Protein AF-A0A1V1P539-F1 (afdb_monomer_lite)

pLDDT: mean 73.85, std 18.81, range [31.62, 94.25]

Secondary structure (DSSP, 8-state):
--HHHHHHHHH-SSPPPTT--HHHHHHHHHHHHHHS--EEEE--GGGGEEEETTTEEEEEESSHHHHHHHHHHHT-S---SEEEE--SS--TTTTSSS-TT-------PPTT-SS-------------

Structure (mmCIF, N/CA/C/O backbone):
data_AF-A0A1V1P539-F1
#
_entry.id   AF-A0A1V1P539-F1
#
loop_
_atom_site.group_PDB
_atom_site.id
_atom_site.type_symbol
_atom_site.label_atom_id
_atom_site.label_alt_id
_atom_site.label_comp_id
_atom_site.label_asym_id
_atom_site.label_entity_id
_atom_site.label_seq_id
_atom_site.pdbx_PDB_ins_code
_atom_site.Cartn_x
_atom_site.Cartn_y
_atom_site.Cartn_z
_atom_site.occupancy
_atom_site.B_iso_or_equiv
_atom_site.auth_seq_id
_atom_site.auth_comp_id
_atom_site.auth_asym_id
_atom_site.auth_atom_id
_atom_site.pdbx_PDB_model_num
ATOM 1 N N . MET A 1 1 ? 4.309 16.151 2.382 1.00 69.50 1 MET A N 1
ATOM 2 C CA . MET A 1 1 ? 3.141 15.436 2.942 1.00 69.50 1 MET A CA 1
ATOM 3 C C . MET A 1 1 ? 3.070 14.065 2.285 1.00 69.50 1 MET A C 1
ATOM 5 O O . MET A 1 1 ? 3.218 14.006 1.070 1.00 69.50 1 MET A O 1
ATOM 9 N N . SER A 1 2 ? 2.943 12.984 3.059 1.00 83.81 2 SER A N 1
ATOM 10 C CA . SER A 1 2 ? 2.964 11.610 2.528 1.00 83.81 2 SER A CA 1
ATOM 11 C C . SER A 1 2 ? 1.614 11.200 1.923 1.00 83.81 2 SER A C 1
ATOM 13 O O . SER A 1 2 ? 0.570 11.760 2.265 1.00 83.81 2 SER A O 1
ATOM 15 N N . THR A 1 3 ? 1.614 10.189 1.046 1.00 86.50 3 THR A N 1
ATOM 16 C CA . THR A 1 3 ? 0.382 9.634 0.452 1.00 86.50 3 THR A CA 1
ATOM 17 C C . THR A 1 3 ? -0.576 9.097 1.518 1.00 86.50 3 THR A C 1
ATOM 19 O O . THR A 1 3 ? -1.777 9.349 1.441 1.00 86.50 3 THR A O 1
ATOM 22 N N . ALA A 1 4 ? -0.049 8.416 2.543 1.00 87.44 4 ALA A N 1
ATOM 23 C CA . ALA A 1 4 ? -0.840 7.882 3.651 1.00 87.44 4 ALA A CA 1
ATOM 24 C C . ALA A 1 4 ? -1.547 8.988 4.448 1.00 87.44 4 ALA A C 1
ATOM 26 O O . ALA A 1 4 ? -2.722 8.837 4.774 1.00 87.44 4 ALA A O 1
ATOM 27 N N . HIS A 1 5 ? -0.864 10.110 4.710 1.00 88.81 5 HIS A N 1
ATOM 28 C CA . HIS A 1 5 ? -1.469 11.266 5.373 1.00 88.81 5 HIS A CA 1
ATOM 29 C C . HIS A 1 5 ? -2.655 11.802 4.571 1.00 88.81 5 HIS A C 1
ATOM 31 O O . HIS A 1 5 ? -3.750 11.925 5.108 1.00 88.81 5 HIS A O 1
ATOM 37 N N . ARG A 1 6 ? -2.457 12.029 3.263 1.00 88.12 6 ARG A N 1
ATOM 38 C CA . ARG A 1 6 ? -3.508 12.526 2.365 1.00 88.12 6 ARG A CA 1
ATOM 39 C C . ARG A 1 6 ? -4.734 11.615 2.356 1.00 88.12 6 ARG A C 1
ATOM 41 O O . ARG A 1 6 ? -5.847 12.088 2.544 1.00 88.12 6 ARG A O 1
ATOM 48 N N . TRP A 1 7 ? -4.533 10.309 2.183 1.00 90.00 7 TRP A N 1
ATOM 49 C CA . TRP A 1 7 ? -5.631 9.339 2.213 1.00 90.00 7 TRP A CA 1
ATOM 50 C C . TRP A 1 7 ? -6.357 9.325 3.558 1.00 90.00 7 TRP A C 1
ATOM 52 O O . TRP A 1 7 ? -7.585 9.277 3.612 1.00 90.00 7 TRP A O 1
ATOM 62 N N . LEU A 1 8 ? -5.613 9.358 4.664 1.00 89.69 8 LEU A N 1
ATOM 63 C CA . LEU A 1 8 ? -6.214 9.344 5.990 1.00 89.69 8 LEU A CA 1
ATOM 64 C C . LEU A 1 8 ? -7.007 10.621 6.273 1.00 89.69 8 LEU A C 1
ATOM 66 O O . LEU A 1 8 ? -8.091 10.4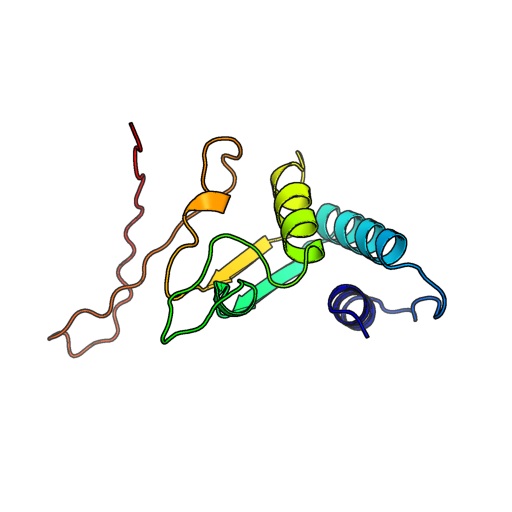96 6.838 1.00 89.69 8 LEU A O 1
ATOM 70 N N . GLU A 1 9 ? -6.525 11.792 5.854 1.00 88.62 9 GLU A N 1
ATOM 71 C CA . GLU A 1 9 ? -7.275 13.052 5.924 1.00 88.62 9 GLU A CA 1
ATOM 72 C C . GLU A 1 9 ? -8.551 13.004 5.084 1.00 88.62 9 GLU A C 1
ATOM 74 O O . GLU A 1 9 ? -9.623 13.289 5.605 1.00 88.62 9 GLU A O 1
ATOM 79 N N . GLU A 1 10 ? -8.473 12.559 3.826 1.00 87.75 10 GLU A N 1
ATOM 80 C CA . GLU A 1 10 ? -9.643 12.443 2.941 1.00 87.75 10 GLU A CA 1
ATOM 81 C C . GLU A 1 10 ? -10.724 11.508 3.507 1.00 87.75 10 GLU A C 1
ATOM 83 O O . GLU A 1 10 ? -11.917 11.703 3.274 1.00 87.75 10 GLU A O 1
ATOM 88 N N . TRP A 1 11 ? -10.328 10.465 4.243 1.00 87.56 11 TRP A N 1
ATOM 89 C CA . TRP A 1 11 ? -11.254 9.458 4.768 1.00 87.56 11 TRP A CA 1
ATOM 90 C C . TRP A 1 11 ? -11.642 9.666 6.234 1.00 87.56 11 TRP A C 1
ATOM 92 O O . TRP A 1 11 ? -12.411 8.857 6.772 1.00 87.56 11 TRP A O 1
ATOM 102 N N . ASN A 1 12 ? -11.016 10.596 6.954 1.00 81.56 12 ASN A N 1
ATOM 103 C CA . ASN A 1 12 ? -11.345 10.887 8.347 1.00 81.56 12 ASN A CA 1
ATOM 104 C C . ASN A 1 12 ? -12.291 12.082 8.418 1.00 81.56 12 ASN A C 1
ATOM 106 O O . ASN A 1 12 ? -12.148 13.058 7.699 1.00 81.56 12 ASN A O 1
ATOM 110 N N . SER A 1 13 ? -13.256 11.999 9.329 1.00 62.00 13 SER A N 1
ATOM 111 C CA . SER A 1 13 ? -14.103 13.141 9.679 1.00 62.00 13 SER A CA 1
ATOM 112 C C . SER A 1 13 ? -13.423 14.075 10.6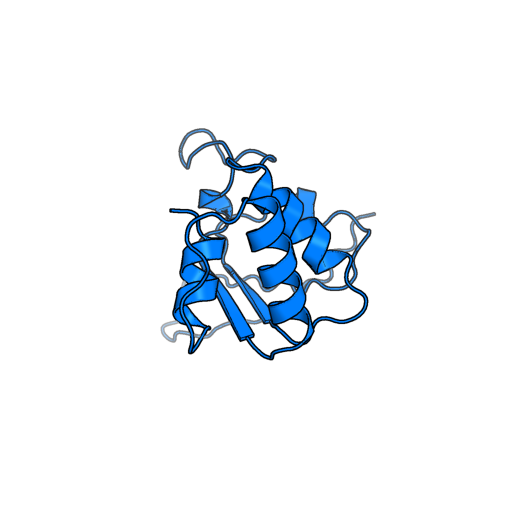89 1.00 62.00 13 SER A C 1
ATOM 114 O O . SER A 1 13 ? -13.914 15.173 10.917 1.00 62.00 13 SER A O 1
ATOM 116 N N . GLU A 1 14 ? -12.304 13.644 11.281 1.00 72.94 14 GLU A N 1
ATOM 117 C CA . GLU A 1 14 ? -11.526 14.387 12.275 1.00 72.94 14 GLU A CA 1
ATOM 118 C C . GLU A 1 14 ? -10.071 14.568 11.810 1.00 72.94 14 GLU A C 1
ATOM 120 O O . GLU A 1 14 ? -9.517 13.658 11.180 1.00 72.94 14 GLU A O 1
ATOM 125 N N . PRO A 1 15 ? -9.441 15.717 12.112 1.00 72.00 15 PRO A N 1
ATOM 126 C CA . PRO A 1 15 ? -8.067 15.992 11.718 1.00 72.00 15 PRO A CA 1
ATOM 127 C C . PRO A 1 15 ? -7.084 15.051 12.419 1.00 72.00 15 PRO A C 1
ATOM 129 O O . PRO A 1 15 ? -7.201 14.750 13.607 1.00 72.00 15 PRO A O 1
ATOM 132 N N . LEU A 1 16 ? -6.092 14.596 11.659 1.00 82.25 16 LEU A N 1
ATOM 133 C CA . LEU A 1 16 ? -4.977 13.816 12.178 1.00 82.25 16 LEU A CA 1
ATOM 134 C C . LEU A 1 16 ? -4.046 14.710 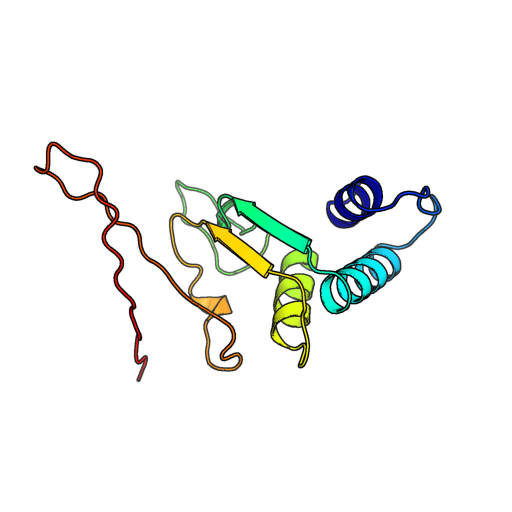13.019 1.00 82.25 16 LEU A C 1
ATOM 136 O O . LEU A 1 16 ? -3.829 15.865 12.647 1.00 8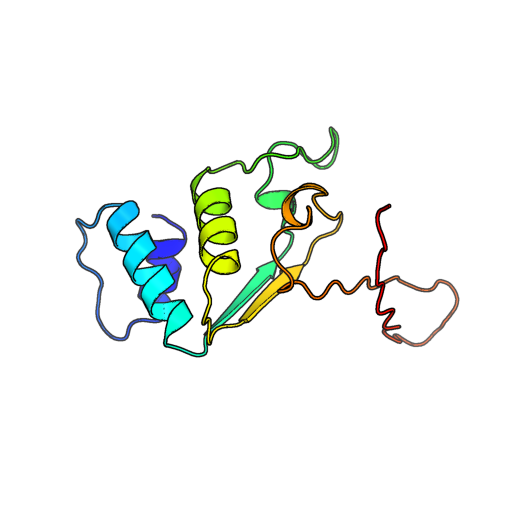2.25 16 LEU A O 1
ATOM 140 N N . PRO A 1 17 ? -3.450 14.200 14.113 1.00 78.62 17 PRO A N 1
ATOM 141 C CA . PRO A 1 17 ? -2.377 14.906 14.809 1.00 78.62 17 PRO A CA 1
ATOM 142 C C . PRO A 1 17 ? -1.207 15.221 13.864 1.00 78.62 17 PRO A C 1
ATOM 144 O O . PRO A 1 17 ? -0.775 14.358 13.098 1.00 78.62 17 PRO A O 1
ATOM 147 N N . GLY A 1 18 ? -0.703 16.457 13.910 1.00 74.75 18 GLY A N 1
ATOM 148 C CA . GLY A 1 18 ? 0.289 16.962 12.952 1.00 74.75 18 GLY A CA 1
ATOM 149 C C . GLY A 1 18 ? 1.720 16.434 13.130 1.00 74.75 18 GLY A C 1
ATOM 150 O O . GLY A 1 18 ? 2.558 16.669 12.265 1.00 74.75 18 GLY A O 1
ATOM 151 N N . ASP A 1 19 ? 2.014 15.734 14.225 1.00 84.00 19 ASP A N 1
ATOM 152 C CA . ASP A 1 19 ? 3.348 15.268 14.626 1.00 84.00 19 ASP A CA 1
ATOM 153 C C . ASP A 1 19 ? 3.541 13.744 14.509 1.00 84.00 19 ASP A C 1
ATOM 155 O O . ASP A 1 19 ? 4.500 13.190 15.045 1.00 84.00 19 ASP A O 1
ATOM 159 N N . MET A 1 20 ? 2.657 13.046 13.790 1.00 86.19 20 MET A N 1
ATOM 160 C CA . MET A 1 20 ? 2.767 11.594 13.635 1.00 86.19 20 MET A CA 1
ATOM 161 C C . MET A 1 20 ? 3.940 11.164 12.749 1.00 86.19 20 MET A C 1
ATOM 163 O O . MET A 1 20 ? 4.175 11.716 11.671 1.00 86.19 20 MET A O 1
ATOM 167 N N . SER A 1 21 ? 4.618 10.092 13.166 1.00 90.56 21 SER A N 1
ATOM 168 C CA . SER A 1 21 ? 5.644 9.431 12.360 1.00 90.56 21 SER A CA 1
ATOM 169 C C . SER A 1 21 ? 5.038 8.683 11.165 1.00 90.56 21 SER A C 1
ATOM 171 O O . SER A 1 21 ? 3.849 8.340 11.141 1.00 90.56 21 SER A O 1
ATOM 173 N N . THR A 1 22 ? 5.868 8.380 10.166 1.00 90.50 22 THR A N 1
ATOM 174 C CA . THR A 1 22 ? 5.449 7.606 8.988 1.00 90.50 22 THR A CA 1
ATOM 175 C C . THR A 1 22 ? 4.933 6.217 9.373 1.00 90.50 22 THR A C 1
ATOM 177 O O . THR A 1 22 ? 3.919 5.770 8.842 1.00 90.50 22 THR A O 1
ATOM 180 N N . GLU A 1 23 ? 5.566 5.565 10.348 1.00 92.12 23 GLU A N 1
ATOM 181 C CA . GLU A 1 23 ? 5.166 4.269 10.908 1.00 92.12 23 GLU A CA 1
ATOM 182 C C . GLU A 1 23 ? 3.781 4.347 11.563 1.00 92.12 23 GLU A C 1
ATOM 184 O O . GLU A 1 23 ? 2.940 3.473 11.354 1.00 92.12 23 GLU A O 1
ATOM 189 N N . GLN A 1 24 ? 3.520 5.407 12.336 1.00 92.12 24 GLN A N 1
ATOM 190 C CA . GLN A 1 24 ? 2.222 5.606 12.985 1.00 92.12 24 GLN A CA 1
ATOM 191 C C . GLN A 1 24 ? 1.115 5.797 11.943 1.00 92.12 24 GLN A C 1
ATOM 193 O O . GLN A 1 24 ? 0.072 5.141 12.017 1.00 92.12 24 GLN A O 1
ATOM 198 N N . LEU A 1 25 ? 1.359 6.637 10.932 1.00 92.62 25 LEU A N 1
ATOM 199 C CA . LEU A 1 25 ? 0.444 6.823 9.804 1.00 92.62 25 LEU A CA 1
ATOM 200 C C . LEU A 1 25 ? 0.195 5.508 9.055 1.00 92.62 25 LEU A C 1
ATOM 202 O O . LEU A 1 25 ? -0.944 5.207 8.692 1.00 92.62 25 LEU A O 1
ATOM 206 N N . PHE A 1 26 ? 1.243 4.711 8.851 1.00 93.56 26 PHE A N 1
ATOM 207 C CA . PHE A 1 26 ? 1.162 3.416 8.188 1.00 93.56 26 PHE A CA 1
ATOM 208 C C . PHE A 1 26 ? 0.270 2.429 8.952 1.00 93.56 26 PHE A C 1
ATOM 210 O O . PHE A 1 26 ? -0.654 1.857 8.372 1.00 93.56 26 PHE A O 1
ATOM 217 N N . GLU A 1 27 ? 0.464 2.273 10.262 1.00 93.31 27 GLU A N 1
ATOM 218 C CA . GLU A 1 27 ? -0.355 1.358 11.067 1.00 93.31 27 GLU A CA 1
ATOM 219 C C . GLU A 1 27 ? -1.824 1.799 11.143 1.00 93.31 27 GLU A C 1
ATOM 221 O O . GLU A 1 27 ? -2.737 0.969 11.046 1.00 93.31 27 GLU A O 1
ATOM 226 N N . ILE A 1 28 ? -2.083 3.109 11.232 1.00 92.88 28 ILE A N 1
ATOM 227 C CA . ILE A 1 28 ? -3.447 3.655 11.181 1.00 92.88 28 ILE A CA 1
ATOM 228 C C . ILE A 1 28 ? -4.092 3.349 9.824 1.00 92.88 28 ILE A C 1
ATOM 230 O O . ILE A 1 28 ? -5.237 2.882 9.781 1.00 92.88 28 ILE A O 1
ATOM 234 N N . LEU A 1 29 ? -3.362 3.561 8.724 1.00 93.44 29 LEU A N 1
ATOM 235 C CA . LEU A 1 29 ? -3.821 3.259 7.370 1.00 93.44 29 LEU A CA 1
ATOM 236 C C . LEU A 1 29 ? -4.202 1.781 7.229 1.00 93.44 29 LEU A C 1
ATOM 238 O O . LEU A 1 29 ? -5.331 1.470 6.840 1.00 93.44 29 LEU A O 1
ATOM 242 N N . ILE A 1 30 ? -3.304 0.869 7.604 1.00 94.25 30 ILE A N 1
ATOM 243 C CA . ILE A 1 30 ? -3.531 -0.577 7.509 1.00 94.25 30 ILE A CA 1
ATOM 244 C C . ILE A 1 30 ? -4.723 -1.010 8.372 1.00 94.25 30 ILE A C 1
ATOM 246 O O . ILE A 1 30 ? -5.609 -1.729 7.899 1.00 94.25 30 ILE A O 1
ATOM 250 N N . SER A 1 31 ? -4.805 -0.527 9.616 1.00 93.31 31 SER A N 1
ATOM 251 C CA . SER A 1 31 ? -5.924 -0.808 10.525 1.00 93.31 31 SER A CA 1
ATOM 252 C C . SER A 1 31 ? -7.266 -0.354 9.940 1.00 93.31 31 SER A C 1
ATOM 254 O O . SER A 1 31 ? -8.274 -1.068 10.032 1.00 93.31 31 SER A O 1
ATOM 256 N N . LYS A 1 32 ? -7.286 0.809 9.282 1.00 92.44 32 LYS A N 1
ATOM 257 C CA . LYS A 1 32 ? -8.488 1.362 8.659 1.00 92.44 32 LYS A CA 1
ATOM 258 C C . LYS A 1 32 ? -8.922 0.553 7.441 1.00 92.44 32 LYS A C 1
ATOM 260 O O . LYS A 1 32 ? -10.098 0.203 7.356 1.00 92.44 32 LYS A O 1
ATOM 265 N N . LEU A 1 33 ? -7.993 0.190 6.557 1.00 91.50 33 LEU A N 1
ATOM 266 C CA . LEU A 1 33 ? -8.282 -0.624 5.370 1.00 91.50 33 LEU A CA 1
ATOM 267 C C . LEU A 1 33 ? -8.734 -2.047 5.720 1.00 91.50 33 LEU A C 1
ATOM 269 O O . LEU A 1 33 ? -9.600 -2.618 5.052 1.00 91.50 33 LEU A O 1
ATOM 273 N N . LYS A 1 34 ? -8.210 -2.599 6.820 1.00 92.88 34 LYS A N 1
ATOM 274 C CA . LYS A 1 34 ? -8.647 -3.889 7.357 1.00 92.88 34 LYS A CA 1
ATOM 275 C C . LYS A 1 34 ? -10.114 -3.872 7.797 1.00 92.88 34 LYS A C 1
ATOM 277 O O . LYS A 1 34 ? -10.826 -4.842 7.550 1.00 92.88 34 LYS A O 1
ATOM 282 N N . LYS A 1 35 ? -10.567 -2.793 8.448 1.00 92.56 35 LYS A N 1
ATOM 283 C CA . LYS A 1 35 ? -11.888 -2.719 9.105 1.00 92.56 35 LYS A CA 1
ATOM 284 C C . LYS A 1 35 ? -12.979 -2.063 8.257 1.00 92.56 35 LYS A C 1
ATOM 286 O O . LYS A 1 35 ? -14.148 -2.408 8.408 1.00 92.56 35 LYS A O 1
ATOM 291 N N . LYS A 1 36 ? -12.626 -1.102 7.401 1.00 91.38 36 LYS A N 1
ATOM 292 C CA . LYS A 1 36 ? -13.574 -0.340 6.576 1.00 91.38 36 LYS A CA 1
ATOM 293 C C . LYS A 1 36 ? -13.552 -0.839 5.132 1.00 91.38 36 LYS A C 1
ATOM 295 O O . LYS A 1 36 ? -12.531 -1.314 4.650 1.00 91.38 36 LYS A O 1
ATOM 300 N N . ARG A 1 37 ? -14.686 -0.719 4.436 1.00 92.62 37 ARG A N 1
ATOM 301 C CA . ARG A 1 37 ? -14.805 -1.032 3.002 1.00 92.62 37 ARG A CA 1
ATOM 302 C C . ARG A 1 37 ? -14.426 0.193 2.179 1.00 92.62 37 ARG A C 1
ATOM 304 O O . ARG A 1 37 ? -15.293 0.983 1.818 1.00 92.62 37 ARG A O 1
ATOM 311 N N . ILE A 1 38 ? -13.133 0.361 1.932 1.00 91.81 38 ILE A N 1
ATOM 312 C CA . ILE A 1 38 ? -12.591 1.455 1.123 1.00 91.81 38 ILE A CA 1
ATOM 313 C C . ILE A 1 38 ? -12.150 0.879 -0.225 1.00 91.81 38 ILE A C 1
ATOM 315 O O . ILE A 1 38 ? -11.595 -0.219 -0.285 1.00 91.81 38 ILE A O 1
ATOM 319 N N . LEU A 1 39 ? -12.434 1.597 -1.310 1.00 90.94 39 LEU A N 1
ATOM 320 C CA . LEU A 1 39 ? -11.921 1.274 -2.637 1.00 90.94 39 LEU A CA 1
ATOM 321 C C . LEU A 1 39 ? -10.738 2.193 -2.937 1.00 90.94 39 LEU A C 1
ATOM 323 O O . LEU A 1 39 ? -10.910 3.407 -2.999 1.00 90.94 39 LEU A O 1
ATOM 327 N N . ILE A 1 40 ? -9.561 1.609 -3.133 1.00 89.81 40 ILE A N 1
ATOM 328 C CA . ILE A 1 40 ? -8.363 2.324 -3.574 1.00 89.81 40 ILE A CA 1
ATOM 329 C C . ILE A 1 40 ? -8.142 1.983 -5.044 1.00 89.81 40 ILE A C 1
ATOM 331 O O . ILE A 1 40 ? -8.033 0.808 -5.393 1.00 89.81 40 ILE A O 1
ATOM 335 N N . LEU A 1 41 ? -8.063 3.006 -5.891 1.00 89.06 41 LEU A N 1
ATOM 336 C CA . LEU A 1 41 ? -7.605 2.880 -7.269 1.00 89.06 41 LEU A CA 1
ATOM 337 C C . LEU A 1 41 ? -6.191 3.455 -7.362 1.00 89.06 41 LEU A C 1
ATOM 339 O O . LEU A 1 41 ? -5.993 4.647 -7.134 1.00 89.06 41 LEU A O 1
ATOM 343 N N . ILE A 1 42 ? -5.223 2.603 -7.683 1.00 87.00 42 ILE A N 1
ATOM 344 C CA . ILE A 1 42 ? -3.858 3.011 -8.009 1.00 87.00 42 ILE A CA 1
ATOM 345 C C . ILE A 1 42 ? -3.734 2.915 -9.521 1.00 87.00 42 ILE A C 1
ATOM 347 O O . ILE A 1 42 ? -3.762 1.819 -10.082 1.00 87.00 42 ILE A O 1
ATOM 351 N N . ASP A 1 43 ? -3.659 4.072 -10.167 1.00 84.88 43 ASP A N 1
ATOM 352 C CA . ASP A 1 43 ? -3.507 4.140 -11.611 1.00 84.88 43 ASP A CA 1
ATOM 353 C C . ASP A 1 43 ? -2.024 4.147 -11.998 1.00 84.88 43 ASP A C 1
ATOM 355 O O . ASP A 1 43 ? -1.249 4.916 -11.429 1.00 84.88 43 ASP A O 1
ATOM 359 N N . SER A 1 44 ? -1.652 3.318 -12.976 1.00 85.94 44 SER A N 1
ATOM 360 C CA . SER A 1 44 ? -0.291 3.193 -13.519 1.00 85.94 44 SER A CA 1
ATOM 361 C C . SER A 1 44 ? 0.761 2.828 -12.457 1.00 85.94 44 SER A C 1
ATOM 363 O O . SER A 1 44 ? 1.583 3.661 -12.070 1.00 85.94 44 SER A O 1
ATOM 365 N N . LEU A 1 45 ? 0.744 1.572 -11.985 1.00 84.50 45 LEU A N 1
ATOM 366 C CA . LEU A 1 45 ? 1.674 1.037 -10.973 1.00 84.50 45 LEU A CA 1
ATOM 367 C C . LEU A 1 45 ? 3.147 1.308 -11.291 1.00 84.50 45 LEU A C 1
ATOM 369 O O . LEU A 1 45 ? 3.931 1.559 -10.381 1.00 84.50 45 LEU A O 1
ATOM 373 N N . GLU A 1 46 ? 3.506 1.284 -12.569 1.00 82.81 46 GLU A N 1
ATOM 374 C CA . GLU A 1 46 ? 4.852 1.538 -13.068 1.00 82.81 46 GLU A CA 1
ATOM 375 C C . GLU A 1 46 ? 5.447 2.861 -12.566 1.00 82.81 46 GLU A C 1
ATOM 377 O O . GLU A 1 46 ? 6.635 2.931 -12.278 1.00 82.81 46 GLU A O 1
ATOM 382 N N . ARG A 1 47 ? 4.617 3.880 -12.309 1.00 85.88 47 ARG A N 1
ATOM 383 C CA . ARG A 1 47 ? 5.064 5.172 -11.759 1.00 85.88 47 ARG A CA 1
ATOM 384 C C . ARG A 1 47 ? 5.566 5.095 -10.320 1.00 85.88 47 ARG A C 1
ATOM 386 O O . ARG A 1 47 ? 6.117 6.070 -9.816 1.00 85.88 47 ARG A O 1
ATOM 393 N N . LEU A 1 48 ? 5.320 3.980 -9.640 1.00 86.81 48 LEU A N 1
ATOM 394 C CA . LEU A 1 48 ? 5.824 3.711 -8.298 1.00 86.81 48 LEU A CA 1
ATOM 395 C C . LEU A 1 48 ? 7.132 2.909 -8.331 1.00 86.81 48 LEU A C 1
ATOM 397 O O . LEU A 1 48 ? 7.708 2.677 -7.271 1.00 86.81 48 LEU A O 1
ATOM 401 N N . LEU A 1 49 ? 7.602 2.489 -9.509 1.00 85.19 49 LEU A N 1
ATOM 402 C CA . LEU A 1 49 ? 8.807 1.683 -9.696 1.00 85.19 49 LEU A CA 1
ATOM 403 C C . LEU A 1 49 ? 9.992 2.548 -10.130 1.00 85.19 49 LEU A C 1
ATOM 405 O O . LEU A 1 49 ? 9.829 3.584 -10.773 1.00 85.19 49 LEU A O 1
ATOM 409 N N . ILE A 1 50 ? 11.198 2.120 -9.765 1.00 84.75 50 ILE A N 1
ATOM 410 C CA . ILE A 1 50 ? 12.444 2.719 -10.252 1.00 84.75 50 ILE A CA 1
ATOM 411 C C . ILE A 1 50 ? 12.531 2.499 -11.763 1.00 84.75 50 ILE A C 1
ATOM 413 O O . ILE A 1 50 ? 12.245 1.406 -12.231 1.00 84.75 50 ILE A O 1
ATOM 417 N N . GLY A 1 51 ? 12.973 3.502 -12.517 1.00 83.06 51 GLY A N 1
ATOM 418 C CA . GLY A 1 51 ? 13.112 3.421 -13.971 1.00 83.06 51 GLY A CA 1
ATOM 419 C C . GLY A 1 51 ? 12.187 4.396 -14.688 1.00 83.06 51 GLY A C 1
ATOM 420 O O . GLY A 1 51 ? 11.661 5.329 -14.080 1.00 83.06 51 GLY A O 1
ATOM 421 N N . ASP A 1 52 ? 12.038 4.199 -15.993 1.00 80.62 52 ASP A N 1
ATOM 422 C CA . ASP A 1 52 ? 11.214 5.043 -16.853 1.00 80.62 52 ASP A CA 1
ATOM 423 C C . ASP A 1 52 ? 10.776 4.290 -18.122 1.00 80.62 52 ASP A C 1
ATOM 425 O O . ASP A 1 52 ? 11.196 3.164 -18.387 1.00 80.62 52 ASP A O 1
ATOM 429 N N . GLU A 1 53 ? 9.932 4.925 -18.936 1.00 76.88 53 GLU A N 1
ATOM 430 C CA . GLU A 1 53 ? 9.417 4.348 -20.188 1.00 76.88 53 GLU A CA 1
ATOM 431 C C . GLU A 1 53 ? 10.511 4.056 -21.234 1.00 76.88 53 GLU A C 1
ATOM 433 O O . GLU A 1 53 ? 10.305 3.231 -22.121 1.00 76.88 53 GLU A O 1
ATOM 438 N N . THR A 1 54 ? 11.665 4.728 -21.156 1.00 75.50 54 THR A N 1
ATOM 439 C CA . THR A 1 54 ? 12.759 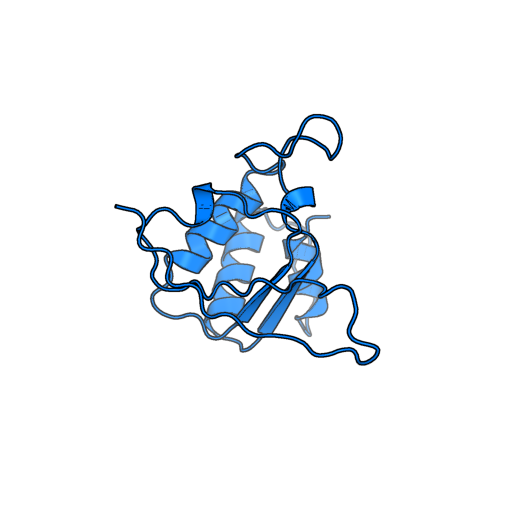4.622 -22.138 1.00 75.50 54 THR A CA 1
ATOM 440 C C . THR A 1 54 ? 13.728 3.497 -21.781 1.00 75.50 54 THR A C 1
ATOM 442 O O . THR A 1 54 ? 14.162 2.750 -22.655 1.00 75.50 54 THR A O 1
ATOM 445 N N . ASN A 1 55 ? 14.062 3.374 -20.498 1.00 73.81 55 ASN A N 1
ATOM 446 C CA . ASN A 1 55 ? 15.040 2.433 -19.957 1.00 73.81 55 ASN A CA 1
ATOM 447 C C . ASN A 1 55 ? 14.390 1.157 -19.398 1.00 73.81 55 ASN A C 1
ATOM 449 O O . ASN A 1 55 ? 15.093 0.203 -19.065 1.00 73.81 55 ASN A O 1
ATOM 453 N N . GLY A 1 56 ? 13.058 1.136 -19.325 1.00 71.50 56 GLY A N 1
ATOM 454 C CA . GLY A 1 56 ? 12.277 0.078 -18.705 1.00 71.50 56 GLY A CA 1
ATOM 455 C C . GLY A 1 56 ? 12.026 0.344 -17.222 1.00 71.50 56 GLY A C 1
ATOM 456 O O . GLY A 1 56 ? 12.791 1.028 -16.535 1.00 71.50 56 GLY A O 1
ATOM 457 N N . TRP A 1 57 ? 10.929 -0.223 -16.727 1.00 76.12 57 TRP A N 1
ATOM 458 C CA . TRP A 1 57 ? 10.579 -0.189 -15.313 1.00 76.12 57 TRP A CA 1
ATOM 459 C C . TRP A 1 57 ? 11.299 -1.320 -14.580 1.00 76.12 57 TRP A C 1
ATOM 461 O O . TRP A 1 57 ? 11.237 -2.483 -14.974 1.00 76.12 57 TRP A O 1
ATOM 471 N N . GLY A 1 58 ? 12.014 -0.958 -13.524 1.00 70.31 58 GLY A N 1
ATOM 472 C CA . GLY A 1 58 ? 12.744 -1.864 -12.655 1.00 70.31 58 GLY A CA 1
ATOM 473 C C . GLY A 1 58 ? 11.842 -2.597 -11.665 1.00 70.31 58 GLY A C 1
ATOM 474 O O . GLY A 1 58 ? 10.646 -2.347 -11.537 1.00 70.31 58 GLY A O 1
ATOM 475 N N . GLU A 1 59 ? 12.453 -3.520 -10.930 1.00 72.38 59 GLU A N 1
ATOM 476 C CA . GLU A 1 59 ? 11.746 -4.430 -10.022 1.00 72.38 59 GLU A CA 1
ATOM 477 C C . GLU A 1 59 ? 11.450 -3.828 -8.640 1.00 72.38 59 GLU A C 1
ATOM 479 O O . GLU A 1 59 ? 10.643 -4.372 -7.885 1.00 72.38 59 GLU A O 1
ATOM 484 N N . HIS A 1 60 ? 12.104 -2.718 -8.302 1.00 80.31 60 HIS A N 1
ATOM 485 C CA . HIS A 1 60 ? 12.030 -2.077 -6.992 1.00 80.31 60 HIS A CA 1
ATOM 486 C C . HIS A 1 60 ? 11.142 -0.835 -7.025 1.00 80.31 60 HIS A C 1
ATOM 488 O O . HIS A 1 60 ? 11.089 -0.122 -8.027 1.00 80.31 60 HIS A O 1
ATOM 494 N N . PHE A 1 61 ? 10.484 -0.543 -5.904 1.00 86.19 61 PHE A N 1
ATOM 495 C CA . PHE A 1 61 ? 9.730 0.695 -5.738 1.00 86.19 61 PHE A CA 1
ATOM 496 C C . PHE A 1 61 ? 10.660 1.897 -5.535 1.00 86.19 61 PHE A C 1
ATOM 498 O O . PHE A 1 61 ? 11.711 1.777 -4.909 1.00 86.19 61 PHE A O 1
ATOM 505 N N . ILE A 1 62 ? 10.241 3.075 -6.008 1.00 87.94 62 ILE A N 1
ATOM 506 C CA . ILE A 1 62 ? 10.943 4.349 -5.754 1.00 87.94 62 ILE A CA 1
ATOM 507 C C . ILE A 1 62 ? 10.946 4.735 -4.270 1.00 87.94 62 ILE A C 1
ATOM 509 O O . ILE A 1 62 ? 11.805 5.490 -3.826 1.00 87.94 62 ILE A O 1
ATOM 513 N N . ASP A 1 63 ? 9.962 4.238 -3.522 1.00 89.31 63 ASP A N 1
ATOM 514 C CA . ASP A 1 63 ? 9.776 4.471 -2.096 1.00 89.31 63 ASP A CA 1
ATOM 515 C C . ASP A 1 63 ? 9.493 3.123 -1.421 1.00 89.31 63 ASP A C 1
ATOM 517 O O . ASP A 1 63 ? 8.527 2.431 -1.761 1.00 89.31 63 ASP A O 1
ATOM 521 N N . GLU A 1 64 ? 10.338 2.756 -0.455 1.00 88.50 64 GLU A N 1
ATOM 522 C CA . GLU A 1 64 ? 10.242 1.504 0.303 1.00 88.50 64 GLU A CA 1
ATOM 523 C C . GLU A 1 64 ? 8.891 1.322 1.014 1.00 88.50 64 GLU A C 1
ATOM 525 O O . GLU A 1 64 ? 8.467 0.194 1.283 1.00 88.50 64 GLU A O 1
ATOM 530 N N . TRP A 1 65 ? 8.171 2.411 1.299 1.00 90.94 65 TRP A N 1
ATOM 531 C CA . TRP A 1 65 ? 6.857 2.343 1.932 1.00 90.94 65 TRP A CA 1
ATOM 532 C C . TRP A 1 65 ? 5.797 1.713 1.033 1.00 90.94 65 TRP A C 1
ATOM 534 O O . TRP A 1 65 ? 4.869 1.092 1.556 1.00 90.94 65 TRP A O 1
ATOM 544 N N . TRP A 1 66 ? 5.940 1.796 -0.294 1.00 89.31 66 TRP A N 1
ATOM 545 C CA . TRP A 1 66 ? 5.051 1.081 -1.212 1.00 89.31 66 TRP A CA 1
ATOM 546 C C . TRP A 1 66 ? 5.244 -0.425 -1.118 1.00 89.31 66 TRP A C 1
ATOM 548 O O . TRP A 1 66 ? 4.262 -1.161 -1.018 1.00 89.31 66 TRP A O 1
ATOM 558 N N . GLU A 1 67 ? 6.492 -0.884 -1.065 1.00 86.38 67 GLU A N 1
ATOM 559 C CA . GLU A 1 67 ? 6.796 -2.301 -0.883 1.00 86.38 67 GLU A CA 1
ATOM 560 C C . GLU A 1 67 ? 6.240 -2.812 0.453 1.00 86.38 67 GLU A C 1
ATOM 562 O O . GLU A 1 67 ? 5.480 -3.786 0.485 1.00 86.38 67 GLU A O 1
ATOM 567 N N . LYS A 1 68 ? 6.523 -2.094 1.551 1.00 88.81 68 LYS A N 1
ATOM 568 C CA . LYS A 1 68 ? 5.981 -2.395 2.887 1.00 88.81 68 LYS A CA 1
ATOM 569 C C . LYS A 1 68 ? 4.452 -2.434 2.875 1.00 88.81 68 LYS A C 1
ATOM 571 O O . LYS A 1 68 ? 3.862 -3.345 3.455 1.00 88.81 68 LYS A O 1
ATOM 576 N N . PHE A 1 69 ? 3.802 -1.491 2.192 1.00 90.56 69 PHE A N 1
ATOM 577 C CA . PHE A 1 69 ? 2.347 -1.438 2.054 1.00 90.56 69 PHE A CA 1
ATOM 578 C C . PHE A 1 69 ? 1.784 -2.665 1.340 1.00 90.56 69 PHE A C 1
ATOM 580 O O . PHE A 1 69 ? 0.906 -3.332 1.893 1.00 90.56 69 PHE A O 1
ATOM 587 N N . PHE A 1 70 ? 2.287 -2.997 0.148 1.00 86.50 70 PHE A N 1
ATOM 588 C CA . PHE A 1 70 ? 1.778 -4.139 -0.611 1.00 86.50 70 PHE A CA 1
ATOM 589 C C . PHE A 1 70 ? 2.033 -5.457 0.121 1.00 86.50 70 PHE A C 1
ATOM 591 O O . PHE A 1 70 ? 1.102 -6.247 0.277 1.00 86.50 70 PHE A O 1
ATOM 598 N N . LEU A 1 71 ? 3.238 -5.670 0.660 1.00 85.44 71 LEU A N 1
ATOM 599 C CA . LEU A 1 71 ? 3.546 -6.860 1.458 1.00 85.44 71 LEU A CA 1
ATOM 600 C C . LEU A 1 71 ? 2.641 -6.968 2.692 1.00 85.44 71 LEU A C 1
ATOM 602 O O . LEU A 1 71 ? 2.130 -8.049 3.007 1.00 85.44 71 LEU A O 1
ATOM 606 N N . ARG A 1 72 ? 2.392 -5.849 3.383 1.00 87.75 72 ARG A N 1
ATOM 607 C CA . ARG A 1 72 ? 1.507 -5.827 4.547 1.00 87.75 72 ARG A CA 1
ATOM 608 C C . ARG A 1 72 ? 0.074 -6.157 4.161 1.00 87.75 72 ARG A C 1
ATOM 610 O O . ARG A 1 72 ? -0.511 -7.008 4.809 1.00 87.75 72 ARG A O 1
ATOM 617 N N . VAL A 1 73 ? -0.479 -5.545 3.115 1.00 87.75 73 VAL A N 1
ATOM 618 C CA . VAL A 1 73 ? -1.851 -5.823 2.657 1.00 87.75 73 VAL A CA 1
ATOM 619 C C . VAL A 1 73 ? -2.014 -7.281 2.228 1.00 87.75 73 VAL A C 1
ATOM 621 O O . VAL A 1 73 ? -2.992 -7.919 2.610 1.00 87.75 73 VAL A O 1
ATOM 624 N N . LEU A 1 74 ? -1.052 -7.822 1.479 1.00 83.50 74 LEU A N 1
ATOM 625 C CA . LEU A 1 74 ? -1.110 -9.194 0.970 1.00 83.50 74 LEU A CA 1
ATOM 626 C C . LEU A 1 74 ? -0.998 -10.252 2.073 1.00 83.50 74 LEU A C 1
ATOM 628 O O . LEU A 1 74 ? -1.567 -11.332 1.934 1.00 83.50 74 LEU A O 1
ATOM 632 N N . SER A 1 75 ? -0.312 -9.935 3.173 1.00 82.44 75 SER A N 1
ATOM 633 C CA . SER A 1 75 ? -0.156 -10.830 4.328 1.00 82.44 75 SER A CA 1
ATOM 634 C C . SER A 1 75 ? -1.319 -10.793 5.326 1.00 82.44 75 SER A C 1
ATOM 636 O O . SER A 1 75 ? -1.323 -11.566 6.284 1.00 82.44 75 SER A O 1
ATOM 638 N N . LEU A 1 76 ? -2.315 -9.920 5.143 1.00 83.44 76 LEU A N 1
ATOM 639 C CA . LEU A 1 76 ? -3.470 -9.864 6.039 1.00 83.44 76 LEU A CA 1
ATOM 640 C C . LEU A 1 76 ? -4.440 -11.018 5.771 1.00 83.44 76 LEU A C 1
ATOM 642 O O . LEU A 1 76 ? -4.986 -11.146 4.681 1.00 83.44 76 LEU A O 1
ATOM 646 N N . GLU A 1 77 ? -4.769 -11.775 6.818 1.00 83.75 77 GLU A N 1
ATOM 647 C CA . GLU A 1 77 ? -5.821 -12.805 6.768 1.00 83.75 77 GLU A CA 1
ATOM 648 C C . GLU A 1 77 ? -7.209 -12.222 6.465 1.00 83.75 77 GLU A C 1
ATOM 650 O O . GLU A 1 77 ? -8.070 -12.875 5.881 1.00 83.75 77 GLU A O 1
ATOM 655 N N . THR A 1 78 ? -7.448 -10.983 6.900 1.00 83.81 78 THR A N 1
ATOM 656 C CA . THR A 1 78 ? -8.718 -10.280 6.717 1.00 83.81 78 THR A CA 1
ATOM 657 C C . THR A 1 78 ? -8.464 -8.868 6.215 1.00 83.81 78 THR A C 1
ATOM 659 O O . THR A 1 78 ? -7.701 -8.108 6.812 1.00 83.81 78 THR A O 1
ATOM 662 N N . PHE A 1 79 ? -9.134 -8.512 5.121 1.00 86.12 79 PHE A N 1
ATOM 663 C CA . PHE A 1 79 ? -9.034 -7.205 4.482 1.00 86.12 79 PHE A CA 1
ATOM 664 C C . PHE A 1 79 ? -10.383 -6.850 3.842 1.00 86.12 79 PHE A C 1
ATOM 666 O O . PHE A 1 79 ? -10.815 -7.494 2.890 1.00 86.12 79 PHE A O 1
ATOM 673 N N . GLN A 1 80 ? -11.096 -5.872 4.413 1.00 90.38 80 GLN A N 1
ATOM 674 C CA . GLN A 1 80 ? -12.445 -5.485 3.958 1.00 90.38 80 GLN A CA 1
ATOM 675 C C . GLN A 1 80 ? -12.424 -4.503 2.780 1.00 90.38 80 GLN A C 1
ATOM 677 O O . GLN A 1 80 ? -13.421 -4.353 2.069 1.00 90.38 80 GLN A O 1
ATOM 682 N N . SER A 1 81 ? -11.305 -3.807 2.597 1.00 92.38 81 SER A N 1
ATOM 683 C CA . SER A 1 81 ? -11.090 -2.897 1.477 1.00 92.38 81 SER A CA 1
ATOM 684 C C . SER A 1 81 ? -10.784 -3.650 0.182 1.00 92.38 81 SER A C 1
ATOM 686 O O . SER A 1 81 ? -10.519 -4.851 0.173 1.00 92.38 81 SER A O 1
ATOM 688 N N . ARG A 1 82 ? -10.830 -2.936 -0.943 1.00 88.88 82 ARG A N 1
ATOM 689 C CA . ARG A 1 82 ? -10.405 -3.449 -2.249 1.00 88.88 82 ARG A CA 1
ATOM 690 C C . ARG A 1 82 ? -9.394 -2.493 -2.853 1.00 88.88 82 ARG A C 1
ATOM 692 O O . ARG A 1 82 ? -9.595 -1.282 -2.812 1.00 88.88 82 ARG A O 1
ATOM 699 N N . ILE A 1 83 ? -8.333 -3.049 -3.423 1.00 88.12 83 ILE A N 1
ATOM 700 C CA . ILE A 1 83 ? -7.333 -2.290 -4.167 1.00 88.12 83 ILE A CA 1
ATOM 701 C C . ILE A 1 83 ? -7.434 -2.724 -5.622 1.00 88.12 83 ILE A C 1
ATOM 703 O O . ILE A 1 83 ? -7.335 -3.912 -5.927 1.00 88.12 83 ILE A O 1
ATOM 707 N N . ILE A 1 84 ? -7.679 -1.763 -6.504 1.00 85.94 84 ILE A N 1
ATOM 708 C CA . ILE A 1 84 ? -7.602 -1.940 -7.948 1.00 85.94 84 ILE A CA 1
ATOM 709 C C . ILE A 1 84 ? -6.326 -1.255 -8.396 1.00 85.94 84 ILE A C 1
ATOM 711 O O . ILE A 1 84 ? -6.099 -0.088 -8.082 1.00 85.94 84 ILE A O 1
ATOM 715 N N . ILE A 1 85 ? -5.507 -1.997 -9.125 1.00 84.56 85 ILE A N 1
ATOM 716 C CA . ILE A 1 85 ? -4.258 -1.498 -9.673 1.00 84.56 85 ILE A CA 1
ATOM 717 C C . ILE A 1 85 ? -4.359 -1.605 -11.186 1.00 84.56 85 ILE A C 1
ATOM 719 O O . ILE A 1 85 ? -4.682 -2.676 -11.707 1.00 84.56 85 ILE A O 1
ATOM 723 N N . THR A 1 86 ? -4.105 -0.506 -11.883 1.00 83.94 86 THR A N 1
ATOM 724 C CA . THR A 1 86 ? -3.876 -0.533 -13.326 1.00 83.94 86 THR A CA 1
ATOM 725 C C . THR A 1 86 ? -2.376 -0.469 -13.569 1.00 83.94 86 THR A C 1
ATOM 727 O O . THR A 1 86 ? -1.629 0.158 -12.816 1.00 83.94 86 THR A O 1
ATOM 730 N N . SER A 1 87 ? -1.921 -1.160 -14.602 1.00 78.00 87 SER A N 1
ATOM 731 C CA . SER A 1 87 ? -0.536 -1.075 -15.028 1.00 78.00 87 SER A CA 1
ATOM 732 C C . SER A 1 87 ? -0.436 -1.389 -16.507 1.00 78.00 87 SER A C 1
ATOM 734 O O . SER A 1 87 ? -1.210 -2.206 -17.021 1.00 78.00 87 SER A O 1
ATOM 736 N N . GLN A 1 88 ? 0.484 -0.711 -17.186 1.00 73.25 88 GLN A N 1
ATOM 737 C CA . GLN A 1 88 ? 0.791 -0.993 -18.585 1.00 73.25 88 GLN A CA 1
ATOM 738 C C . GLN A 1 88 ? 1.623 -2.267 -18.737 1.00 73.25 88 GLN A C 1
ATOM 740 O O . GLN A 1 88 ? 1.400 -3.018 -19.687 1.00 73.25 88 GLN A O 1
ATOM 745 N N . ASP A 1 89 ? 2.518 -2.533 -17.784 1.00 66.94 89 ASP A N 1
ATOM 746 C CA . ASP A 1 89 ? 3.346 -3.734 -17.757 1.00 66.94 89 ASP A CA 1
ATOM 747 C C . ASP A 1 89 ? 3.390 -4.326 -16.348 1.00 66.94 89 ASP A C 1
ATOM 749 O O . ASP A 1 89 ? 3.540 -3.611 -15.363 1.00 66.94 89 ASP A O 1
ATOM 753 N N . LEU A 1 90 ? 3.206 -5.639 -16.229 1.00 60.12 90 LEU A N 1
ATOM 754 C CA . LEU A 1 90 ? 3.073 -6.276 -14.921 1.00 60.12 90 LEU A CA 1
ATOM 755 C C . LEU A 1 90 ? 4.455 -6.335 -14.248 1.00 60.12 90 LEU A C 1
ATOM 757 O O . LEU A 1 90 ? 5.314 -7.057 -14.758 1.00 60.12 90 LEU A O 1
ATOM 761 N N . PRO A 1 91 ? 4.684 -5.697 -13.081 1.00 56.88 91 PRO A N 1
ATOM 762 C CA . PRO A 1 91 ? 5.925 -5.921 -12.355 1.00 56.88 91 PRO A CA 1
ATOM 763 C C . PRO A 1 91 ? 5.958 -7.378 -11.901 1.00 56.88 91 PRO A C 1
ATOM 765 O O . PRO A 1 91 ? 5.159 -7.803 -11.059 1.00 56.88 91 PRO A O 1
ATOM 768 N N . MET A 1 92 ? 6.857 -8.160 -12.503 1.00 53.16 92 MET A N 1
ATOM 769 C CA . MET A 1 92 ? 6.872 -9.622 -12.401 1.00 53.16 92 MET A CA 1
ATOM 770 C C . MET A 1 92 ? 7.002 -10.140 -10.955 1.00 53.16 92 MET A C 1
ATOM 772 O O . MET A 1 92 ? 6.570 -11.257 -10.677 1.00 53.16 92 MET A O 1
ATOM 776 N N . ASN A 1 93 ? 7.479 -9.325 -10.004 1.00 58.03 93 ASN A N 1
ATOM 777 C CA . ASN A 1 93 ? 7.886 -9.812 -8.683 1.00 58.03 93 ASN A CA 1
ATOM 778 C C . ASN A 1 93 ? 6.847 -9.765 -7.557 1.00 58.03 93 ASN A C 1
ATOM 780 O O . ASN A 1 93 ? 6.964 -10.535 -6.603 1.00 58.03 93 ASN A O 1
ATOM 784 N N . LEU A 1 94 ? 5.783 -8.961 -7.655 1.00 55.00 94 LEU A N 1
ATOM 785 C CA . LEU A 1 94 ? 4.718 -8.977 -6.631 1.00 55.00 94 LEU A CA 1
ATOM 786 C C . LEU A 1 94 ? 3.892 -10.274 -6.660 1.00 55.00 94 LEU A C 1
ATOM 788 O O . LEU A 1 94 ? 3.207 -10.606 -5.693 1.00 55.00 94 LEU A O 1
ATOM 792 N N . CYS A 1 95 ? 3.959 -11.001 -7.778 1.00 52.03 95 CYS A N 1
ATOM 793 C CA . CYS A 1 95 ? 3.136 -12.170 -8.071 1.00 52.03 95 CYS A CA 1
ATOM 794 C C . CYS A 1 95 ? 3.811 -13.510 -7.734 1.00 52.03 95 CYS A C 1
ATOM 796 O O . CYS A 1 95 ? 3.191 -14.554 -7.945 1.00 52.03 95 CYS A O 1
ATOM 798 N N . HIS A 1 96 ? 5.045 -13.525 -7.209 1.00 52.00 96 HIS A N 1
ATOM 799 C CA . HIS A 1 96 ? 5.718 -14.780 -6.871 1.00 52.00 96 HIS A CA 1
ATOM 800 C C . HIS A 1 96 ? 5.112 -15.430 -5.605 1.00 52.00 96 HIS A C 1
ATOM 802 O O . HIS A 1 96 ? 5.475 -15.170 -4.457 1.00 52.00 96 HIS A O 1
ATOM 808 N N . THR A 1 97 ? 4.112 -16.271 -5.886 1.00 50.12 97 THR A N 1
ATOM 809 C CA . THR A 1 97 ? 3.746 -17.557 -5.261 1.00 50.12 97 THR A CA 1
ATOM 810 C C . THR A 1 97 ? 3.291 -17.618 -3.800 1.00 50.12 97 THR A C 1
ATOM 812 O O . THR A 1 97 ? 2.742 -18.650 -3.417 1.00 50.12 97 THR A O 1
ATOM 815 N N . ARG A 1 98 ? 3.407 -16.564 -2.980 1.00 51.12 98 ARG A N 1
ATOM 816 C CA . ARG A 1 98 ? 2.971 -16.644 -1.564 1.00 51.12 98 ARG A CA 1
ATOM 817 C C . ARG A 1 98 ? 1.530 -16.232 -1.271 1.00 51.12 98 ARG A C 1
ATOM 819 O O . ARG A 1 98 ? 0.970 -16.720 -0.294 1.00 51.12 98 ARG A O 1
ATOM 826 N N . TYR A 1 99 ? 0.915 -15.379 -2.088 1.00 54.00 99 TYR A N 1
ATOM 827 C CA . TYR A 1 99 ? -0.397 -14.802 -1.772 1.00 54.00 99 TYR A CA 1
ATOM 828 C C . TYR A 1 99 ? -1.421 -15.110 -2.871 1.00 54.00 99 TYR A C 1
ATOM 830 O O . TYR A 1 99 ? -1.272 -14.675 -4.009 1.00 54.00 99 TYR A O 1
ATOM 838 N N . GLN A 1 100 ? -2.491 -15.838 -2.531 1.00 55.94 100 GLN A N 1
ATOM 839 C CA . GLN A 1 100 ? -3.581 -16.210 -3.457 1.00 55.94 100 GLN A CA 1
ATOM 840 C C . GLN A 1 100 ? -4.591 -15.068 -3.710 1.00 55.94 100 GLN A C 1
ATOM 842 O O . GLN A 1 100 ? -5.668 -15.285 -4.261 1.00 55.94 100 GLN A O 1
ATOM 847 N N . THR A 1 101 ? -4.267 -13.842 -3.301 1.00 57.75 101 THR A N 1
ATOM 848 C CA . THR A 1 101 ? -5.204 -12.708 -3.230 1.00 57.75 101 THR A CA 1
ATOM 849 C C . THR A 1 101 ? -5.238 -11.851 -4.503 1.00 57.75 101 THR A C 1
ATOM 851 O O . THR A 1 101 ? -5.907 -10.818 -4.533 1.00 57.75 101 THR A O 1
ATOM 854 N N . PHE A 1 102 ? -4.536 -12.257 -5.567 1.00 60.78 102 PHE A N 1
ATOM 855 C CA . PHE A 1 102 ? -4.477 -11.519 -6.829 1.00 60.78 102 PHE A CA 1
ATOM 856 C C . PHE A 1 102 ? -5.484 -12.035 -7.858 1.00 60.78 102 PHE A C 1
ATOM 858 O O . PHE A 1 102 ? -5.511 -13.215 -8.201 1.00 60.78 102 PHE A O 1
ATOM 865 N N . LEU A 1 103 ? -6.263 -11.112 -8.426 1.00 60.88 103 LEU A N 1
ATOM 866 C CA . LEU A 1 103 ? -6.978 -11.329 -9.678 1.00 60.88 103 LEU A CA 1
ATOM 867 C C . LEU A 1 103 ? -6.339 -10.453 -10.754 1.00 60.88 103 LEU A C 1
ATOM 869 O O . LEU A 1 103 ? -6.463 -9.231 -10.713 1.00 60.88 103 LEU A O 1
ATOM 873 N N . PHE A 1 104 ? -5.679 -11.081 -11.723 1.00 57.72 104 PHE A N 1
ATOM 874 C CA . PHE A 1 104 ? -5.124 -10.386 -12.878 1.00 57.72 104 PHE A CA 1
ATOM 875 C C . PHE A 1 104 ? -6.147 -10.317 -14.017 1.00 57.72 104 PHE A C 1
ATOM 877 O O . PHE A 1 104 ? -6.790 -11.315 -14.354 1.00 57.72 104 PHE A O 1
ATOM 884 N N . ILE A 1 105 ? -6.280 -9.137 -14.627 1.00 57.97 105 ILE A N 1
ATOM 885 C CA . ILE A 1 105 ? -7.127 -8.910 -15.800 1.00 57.97 105 ILE A CA 1
ATOM 886 C C . ILE A 1 105 ? -6.289 -8.185 -16.854 1.00 57.97 105 ILE A C 1
ATOM 888 O O . ILE A 1 105 ? -5.932 -7.027 -16.666 1.00 57.97 105 ILE A O 1
ATOM 892 N N . SER A 1 106 ? -6.012 -8.839 -17.987 1.00 52.88 106 SER A N 1
ATOM 893 C CA . SER A 1 106 ? -5.424 -8.163 -19.148 1.00 52.88 106 SER A CA 1
ATOM 894 C C . SER A 1 106 ? -6.523 -7.635 -20.063 1.00 52.88 106 SER A C 1
ATOM 896 O O . SER A 1 106 ? -7.315 -8.421 -20.590 1.00 52.88 106 SER A O 1
ATOM 898 N N . ILE A 1 107 ? -6.540 -6.326 -20.305 1.00 57.22 107 ILE A N 1
ATOM 899 C CA . ILE A 1 107 ? -7.408 -5.708 -21.310 1.00 57.22 107 ILE A CA 1
ATOM 900 C C . ILE A 1 107 ? -6.561 -5.445 -22.553 1.00 57.22 107 ILE A C 1
ATOM 902 O O . ILE A 1 107 ? -5.620 -4.660 -22.510 1.00 57.22 107 ILE A O 1
ATOM 906 N N . ARG A 1 108 ? -6.888 -6.101 -23.670 1.00 52.78 108 ARG A N 1
ATOM 907 C CA . ARG A 1 108 ? -6.235 -5.852 -24.962 1.00 52.78 108 ARG A CA 1
ATOM 908 C C . ARG A 1 108 ? -7.190 -5.139 -25.904 1.00 52.78 108 ARG A C 1
ATOM 910 O O . ARG A 1 108 ? -8.358 -5.511 -26.021 1.00 52.78 108 ARG A O 1
ATOM 917 N N . ARG A 1 109 ? -6.679 -4.127 -26.604 1.00 47.16 109 ARG A N 1
ATOM 918 C CA . ARG A 1 109 ? -7.377 -3.536 -27.745 1.00 47.16 109 ARG A CA 1
ATOM 919 C C . ARG A 1 109 ? -7.349 -4.544 -28.891 1.00 47.16 109 ARG A C 1
ATOM 921 O O . ARG A 1 109 ? -6.286 -5.039 -29.245 1.00 47.16 109 ARG A O 1
ATOM 928 N N . ILE A 1 110 ? -8.512 -4.845 -29.455 1.00 52.78 110 ILE A N 1
ATOM 929 C CA . ILE A 1 110 ? -8.621 -5.688 -30.648 1.00 52.78 110 ILE A CA 1
ATOM 930 C C . ILE A 1 110 ? -8.692 -4.755 -31.841 1.00 52.78 110 ILE A C 1
ATOM 932 O O . ILE A 1 110 ? -9.609 -3.934 -31.939 1.00 52.78 110 ILE A O 1
ATOM 936 N N . GLU A 1 111 ? -7.714 -4.849 -32.731 1.00 49.09 111 GLU A N 1
ATOM 937 C CA . GLU A 1 111 ? -7.764 -4.122 -33.991 1.00 49.09 111 GLU A CA 1
ATOM 938 C C . GLU A 1 111 ? -8.837 -4.729 -34.907 1.00 49.09 111 GLU A C 1
ATOM 940 O O . GLU A 1 111 ? -9.000 -5.945 -34.978 1.00 49.09 111 GLU A O 1
ATOM 945 N N . GLY A 1 112 ? -9.620 -3.875 -35.573 1.00 52.62 112 GLY A N 1
ATOM 946 C CA . GLY A 1 112 ? -10.625 -4.294 -36.560 1.00 52.62 112 GLY A CA 1
ATOM 947 C C . GLY A 1 112 ? -12.077 -4.415 -36.074 1.00 52.62 112 GLY A C 1
ATOM 948 O O . GLY A 1 112 ? -12.969 -4.571 -36.905 1.00 52.62 112 GLY A O 1
ATOM 949 N N . ILE A 1 113 ? -12.375 -4.275 -34.775 1.00 52.12 113 ILE A N 1
ATOM 950 C CA . ILE A 1 113 ? -13.765 -4.264 -34.278 1.00 52.12 113 ILE A CA 1
ATOM 951 C C . ILE A 1 113 ? -14.219 -2.812 -34.064 1.00 52.12 113 ILE A C 1
ATOM 953 O O . ILE A 1 113 ? -13.710 -2.108 -33.196 1.00 52.12 113 ILE A O 1
ATOM 957 N N . ARG A 1 114 ? -15.218 -2.360 -34.840 1.00 45.44 114 ARG A N 1
ATOM 958 C CA . ARG A 1 114 ? -15.830 -1.009 -34.769 1.00 45.44 114 ARG A CA 1
ATOM 959 C C . ARG A 1 114 ? -16.540 -0.695 -33.440 1.00 45.44 114 ARG A C 1
ATOM 961 O O . ARG A 1 114 ? -17.036 0.413 -33.253 1.00 45.44 114 ARG A O 1
ATOM 968 N N . THR A 1 115 ? -16.584 -1.648 -32.518 1.00 39.03 115 THR A N 1
ATOM 969 C CA . THR A 1 115 ? -17.305 -1.569 -31.249 1.00 39.03 115 THR A CA 1
ATOM 970 C C . THR A 1 115 ? -16.332 -1.792 -30.098 1.00 39.03 115 THR A C 1
ATOM 972 O O . THR A 1 115 ? -15.609 -2.787 -30.077 1.00 39.03 115 THR A O 1
ATOM 975 N N . ARG A 1 116 ? -16.334 -0.887 -29.111 1.00 36.22 116 ARG A N 1
ATOM 976 C CA . ARG A 1 116 ? -15.561 -1.033 -27.869 1.00 36.22 116 ARG A CA 1
ATOM 977 C C . ARG A 1 116 ? -16.119 -2.211 -27.060 1.00 36.22 116 ARG A C 1
ATOM 979 O O . ARG A 1 116 ? -17.039 -2.036 -26.269 1.00 36.22 116 ARG A O 1
ATOM 986 N N . ARG A 1 117 ? -15.602 -3.420 -27.285 1.00 31.75 117 ARG A N 1
ATOM 987 C CA . ARG A 1 117 ? -15.845 -4.589 -26.427 1.00 31.75 117 ARG A CA 1
ATOM 988 C C . ARG A 1 117 ? -14.627 -4.816 -25.539 1.00 31.75 117 ARG A C 1
ATOM 990 O O . ARG A 1 117 ? -13.508 -4.881 -26.035 1.00 31.75 117 ARG A O 1
ATOM 997 N N . ILE A 1 118 ? -14.865 -4.949 -24.238 1.00 39.94 118 ILE A N 1
ATOM 998 C CA . ILE A 1 118 ? -13.869 -5.420 -23.274 1.00 39.94 118 ILE A CA 1
ATOM 999 C C . ILE A 1 118 ? -13.917 -6.948 -23.325 1.00 39.94 118 ILE A C 1
ATOM 1001 O O . ILE A 1 118 ? -14.950 -7.537 -23.008 1.00 39.94 118 ILE A O 1
ATOM 1005 N N . ILE A 1 119 ? -12.836 -7.590 -23.771 1.00 37.00 119 ILE A N 1
ATOM 1006 C CA . ILE A 1 119 ? -12.694 -9.045 -23.661 1.00 37.00 119 ILE A CA 1
ATOM 1007 C C . ILE A 1 119 ? -11.998 -9.352 -22.341 1.00 37.00 119 ILE A C 1
ATOM 1009 O O . ILE A 1 119 ? -10.881 -8.903 -22.098 1.00 37.00 119 ILE A O 1
ATOM 1013 N N . TYR A 1 120 ? -12.678 -10.123 -21.497 1.00 40.66 120 TYR A N 1
ATOM 1014 C CA . TYR A 1 120 ? -12.126 -10.667 -20.266 1.00 40.66 120 TYR A CA 1
ATOM 1015 C C . TYR A 1 120 ? -11.410 -11.979 -20.586 1.00 40.66 120 TYR A C 1
ATOM 1017 O O . TYR A 1 120 ? -12.040 -12.931 -21.042 1.00 40.66 120 TYR A O 1
ATOM 1025 N N . GLN A 1 121 ? -10.109 -12.054 -20.313 1.00 37.88 121 GLN A N 1
ATOM 1026 C CA . GLN A 1 121 ? -9.395 -13.326 -20.219 1.00 37.88 121 GLN A CA 1
ATOM 1027 C C . GLN A 1 121 ? -8.954 -13.522 -18.771 1.00 37.88 121 GLN A C 1
ATOM 1029 O O . GLN A 1 121 ? -8.083 -12.811 -18.273 1.00 37.88 121 GLN A O 1
ATOM 1034 N N . LYS A 1 122 ? -9.573 -14.490 -18.087 1.00 37.25 122 LYS A N 1
ATOM 1035 C CA . LYS A 1 122 ? -9.079 -15.003 -16.808 1.00 37.25 122 LYS A CA 1
ATOM 1036 C C . LYS A 1 122 ? -7.854 -15.862 -17.113 1.00 37.25 122 LYS A C 1
ATOM 1038 O O . LYS A 1 122 ? -7.990 -17.034 -17.446 1.00 37.25 122 LYS A O 1
ATOM 1043 N N . GLY A 1 123 ? -6.671 -15.261 -17.066 1.00 39.31 123 GLY A N 1
ATOM 1044 C CA . GLY A 1 123 ? -5.418 -16.001 -17.154 1.00 39.31 123 GLY A CA 1
ATOM 1045 C C . GLY A 1 123 ? -5.084 -16.601 -15.794 1.00 39.31 123 GLY A C 1
ATOM 1046 O O . GLY A 1 123 ? -4.723 -15.864 -14.884 1.00 39.31 123 GLY A O 1
ATOM 1047 N N . ILE A 1 124 ? -5.197 -17.921 -15.650 1.00 35.25 124 ILE A N 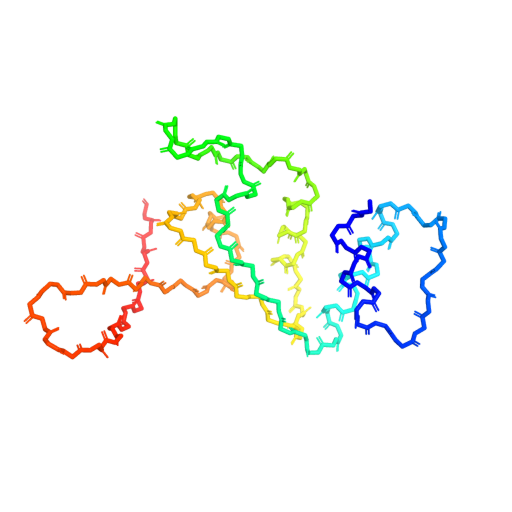1
ATOM 1048 C CA . ILE A 1 124 ? -4.384 -18.650 -14.673 1.00 35.25 124 ILE A CA 1
ATOM 1049 C C . ILE A 1 124 ? -3.063 -18.870 -15.399 1.00 35.25 124 ILE A C 1
ATOM 1051 O O . ILE A 1 124 ? -3.009 -19.641 -16.354 1.00 35.25 124 ILE A O 1
ATOM 1055 N N . LYS A 1 125 ? -2.033 -18.099 -15.051 1.00 35.94 125 LYS A N 1
ATOM 1056 C CA . LYS A 1 125 ? -0.685 -18.430 -15.501 1.00 35.94 125 LYS A CA 1
ATOM 1057 C C . LYS A 1 125 ? -0.124 -19.426 -14.499 1.00 35.94 125 LYS A C 1
ATOM 1059 O O . LYS A 1 125 ? 0.277 -19.036 -13.406 1.00 35.94 125 LYS A O 1
ATOM 1064 N N . ASP A 1 126 ? -0.151 -20.696 -14.881 1.00 31.62 126 ASP A N 1
ATOM 1065 C CA . ASP A 1 126 ? 0.665 -21.717 -14.241 1.00 31.62 126 ASP A CA 1
ATOM 1066 C C . ASP A 1 126 ? 2.118 -21.414 -14.603 1.00 31.62 126 ASP A C 1
ATOM 1068 O O . ASP A 1 126 ? 2.530 -21.535 -15.757 1.00 31.62 126 ASP A O 1
ATOM 1072 N N . TYR A 1 127 ? 2.870 -20.927 -13.622 1.00 38.28 127 TYR A N 1
ATOM 1073 C CA . TYR A 1 127 ? 4.312 -20.777 -13.728 1.00 38.28 127 TYR A CA 1
ATOM 1074 C C . TYR A 1 127 ? 4.936 -21.999 -13.054 1.00 38.28 127 TYR A C 1
ATOM 1076 O O . TYR A 1 127 ? 5.042 -22.049 -11.829 1.00 38.28 127 TYR A O 1
ATOM 1084 N N . SER A 1 128 ? 5.237 -23.007 -13.874 1.00 32.16 128 SER A N 1
ATOM 1085 C CA . SER A 1 128 ? 6.073 -24.167 -13.539 1.00 32.16 128 SER A CA 1
ATOM 1086 C C . SER A 1 128 ? 7.535 -23.777 -13.384 1.00 32.16 128 SER A C 1
ATOM 1088 O O . SER A 1 128 ? 7.990 -22.996 -14.252 1.00 32.16 128 SER A O 1
#

Foldseek 3Di:
DDPLQVVCVVPDPDHDDPPDDPVRSLVVSLVCQQPDAAEAEAEACLVQFPDDPVGDGDLHGPDVVVVVNLVSQQPDPGGNYHYHYDHPDDSPPSPPDDGPPDFDWDFDDDPPDPDDDTDTDRDPPPDD

Organism: NCBI:txid890399

Sequence (128 aa):
MSTAHRWLEEWNSEPLPGDMSTEQLFEILISKLKKKRILILIDSLERLLIGDETNGWGEHFIDEWWEKFFLRVLSLETFQSRIIITSQDLPMNLCHTRYQTFLFISIRRIEGIRTRRIIYQKGIKDYS

Radius of gyration: 17.24 Å; chains: 1; bounding box: 32×41×51 Å

InterPro domains:
  IPR027417 P-loop containing nucleoside triphosphate hydrolase [SSF52540] (19-98)